Protein AF-D8JVA9-F1 (afdb_monomer_lite)

pLDDT: mean 74.43, std 17.21, range [35.56, 91.44]

Organism: Hyphomicrobium denitrificans (strain ATCC 51888 / DSM 1869 / NCIMB 11706 / TK 0415) (NCBI:txid582899)

Structure (mmCIF, N/CA/C/O backbone):
data_AF-D8JVA9-F1
#
_entry.id   AF-D8JVA9-F1
#
loop_
_atom_site.group_PDB
_atom_site.id
_atom_site.type_symbol
_atom_site.label_atom_id
_atom_site.label_alt_id
_atom_site.label_comp_id
_atom_site.label_asym_id
_atom_site.label_entity_id
_atom_site.label_seq_id
_atom_site.pdbx_PDB_ins_code
_atom_site.Cartn_x
_atom_site.Cartn_y
_atom_site.Cartn_z
_atom_site.occupancy
_atom_site.B_iso_or_equiv
_atom_site.auth_seq_id
_atom_site.auth_comp_id
_atom_site.auth_asym_id
_atom_site.auth_atom_id
_atom_site.pdbx_PDB_model_num
ATOM 1 N N . MET A 1 1 ? -10.657 -7.038 26.933 1.00 35.56 1 MET A N 1
ATOM 2 C CA . MET A 1 1 ? -10.953 -6.761 25.512 1.00 35.56 1 MET A CA 1
ATOM 3 C C . MET A 1 1 ? -9.715 -6.084 24.968 1.00 35.56 1 MET A C 1
ATOM 5 O O . MET A 1 1 ? -9.512 -4.916 25.257 1.00 35.56 1 MET A O 1
ATOM 9 N N . THR A 1 2 ? -8.801 -6.849 24.376 1.00 36.00 2 THR A N 1
ATOM 10 C CA . THR A 1 2 ? -7.480 -6.331 24.001 1.00 36.00 2 THR A CA 1
ATOM 11 C C . THR A 1 2 ? -7.519 -5.989 22.523 1.00 36.00 2 THR A C 1
ATOM 13 O O . THR A 1 2 ? -7.548 -6.874 21.670 1.00 36.00 2 THR A O 1
ATOM 16 N N . ASP A 1 3 ? -7.622 -4.693 22.266 1.00 37.66 3 ASP A N 1
ATOM 17 C CA . ASP A 1 3 ? -7.679 -4.060 20.957 1.00 37.66 3 ASP A CA 1
ATOM 18 C C . ASP A 1 3 ? -6.307 -4.193 20.273 1.00 37.66 3 ASP A C 1
ATOM 20 O O . ASP A 1 3 ? -5.414 -3.368 20.441 1.00 37.66 3 ASP A O 1
ATOM 24 N N . PHE A 1 4 ? -6.079 -5.298 19.561 1.00 38.25 4 PHE A N 1
ATOM 25 C CA . PHE A 1 4 ? -4.867 -5.489 18.758 1.00 38.25 4 PHE A CA 1
ATOM 26 C C . PHE A 1 4 ? -5.044 -4.865 17.369 1.00 38.25 4 PHE A C 1
ATOM 28 O O . PHE A 1 4 ? -4.860 -5.539 16.355 1.00 38.25 4 PHE A O 1
ATOM 35 N N . VAL A 1 5 ? -5.426 -3.589 17.296 1.00 50.81 5 VAL A N 1
ATOM 36 C CA . VAL A 1 5 ? -5.352 -2.786 16.067 1.00 50.81 5 VAL A CA 1
ATOM 37 C C . VAL A 1 5 ? -4.036 -2.018 16.107 1.00 50.81 5 VAL A C 1
ATOM 39 O O . VAL A 1 5 ? -3.992 -0.830 16.394 1.00 50.81 5 VAL A O 1
ATOM 42 N N . HIS A 1 6 ? -2.920 -2.712 15.874 1.00 54.16 6 HIS A N 1
ATOM 43 C CA . HIS A 1 6 ? -1.655 -2.012 15.669 1.00 54.16 6 HIS A CA 1
ATOM 44 C C . HIS A 1 6 ? -1.707 -1.308 14.305 1.00 54.16 6 HIS A C 1
ATOM 46 O O . HIS A 1 6 ? -1.905 -1.998 13.297 1.00 54.16 6 HIS A O 1
ATOM 52 N N . PRO A 1 7 ? -1.571 0.029 14.250 1.00 66.69 7 PRO A N 1
ATOM 53 C CA . PRO A 1 7 ? -1.515 0.743 12.986 1.00 66.69 7 PRO A CA 1
ATOM 54 C C . PRO A 1 7 ? -0.269 0.309 12.212 1.00 66.69 7 PRO A C 1
ATOM 56 O O . PRO A 1 7 ? 0.804 0.087 12.779 1.00 66.69 7 PRO A O 1
ATOM 59 N N . PHE A 1 8 ? -0.416 0.159 10.900 1.00 76.81 8 PHE A N 1
ATOM 60 C CA . PHE A 1 8 ? 0.713 -0.059 10.016 1.00 76.81 8 PHE A CA 1
ATOM 61 C C . PHE A 1 8 ? 1.475 1.245 9.857 1.00 76.81 8 PHE A C 1
ATOM 63 O O . PHE A 1 8 ? 0.962 2.208 9.296 1.00 76.81 8 PHE A O 1
ATOM 70 N N . GLU A 1 9 ? 2.696 1.253 10.368 1.00 82.25 9 GLU A N 1
ATOM 71 C CA . GLU A 1 9 ? 3.594 2.392 10.293 1.00 82.25 9 GLU A CA 1
ATOM 72 C C . GLU A 1 9 ? 4.597 2.210 9.154 1.00 82.25 9 GLU A C 1
ATOM 74 O O . GLU A 1 9 ? 5.256 1.164 9.046 1.00 82.25 9 GLU A O 1
ATOM 79 N N . ILE A 1 10 ? 4.737 3.241 8.324 1.00 81.94 10 ILE A N 1
ATOM 80 C CA . ILE A 1 10 ? 5.742 3.294 7.267 1.00 81.94 10 ILE A CA 1
ATOM 81 C C . ILE A 1 10 ? 6.242 4.722 7.058 1.00 81.94 10 ILE A C 1
ATOM 83 O O . ILE A 1 10 ? 5.478 5.682 7.119 1.00 81.94 10 ILE A O 1
ATOM 87 N N . GLU A 1 11 ? 7.537 4.849 6.781 1.00 84.62 11 GLU A N 1
ATOM 88 C CA . GLU A 1 11 ? 8.131 6.107 6.347 1.00 84.62 11 GLU A CA 1
ATOM 89 C C . GLU A 1 11 ? 8.101 6.197 4.817 1.00 84.62 11 GLU A C 1
ATOM 91 O O . GLU A 1 11 ? 8.686 5.354 4.132 1.00 84.62 11 GLU A O 1
ATOM 96 N N . ILE A 1 12 ? 7.428 7.214 4.280 1.00 84.88 12 ILE A N 1
ATOM 97 C CA . ILE A 1 12 ? 7.327 7.482 2.841 1.00 84.88 12 ILE A CA 1
ATOM 98 C C . ILE A 1 12 ? 7.828 8.897 2.585 1.00 84.88 12 ILE A C 1
ATOM 100 O O . ILE A 1 12 ? 7.291 9.857 3.132 1.00 84.88 12 ILE A O 1
ATOM 104 N N . ALA A 1 13 ? 8.860 9.034 1.748 1.00 84.81 13 ALA A N 1
ATOM 105 C CA . ALA A 1 13 ? 9.442 10.331 1.386 1.00 84.81 13 ALA A CA 1
ATOM 106 C C . ALA A 1 13 ? 9.737 11.243 2.606 1.00 84.81 13 ALA A C 1
ATOM 108 O O . ALA A 1 13 ? 9.450 12.439 2.578 1.00 84.81 13 ALA A O 1
ATOM 109 N N . GLY A 1 14 ? 10.285 10.669 3.686 1.00 82.44 14 GLY A N 1
ATOM 110 C CA . GLY A 1 14 ? 10.633 11.390 4.918 1.00 82.44 14 GLY A CA 1
ATOM 111 C C . GLY A 1 14 ? 9.456 11.702 5.849 1.00 82.44 14 GLY A C 1
ATOM 112 O O . GLY A 1 14 ? 9.627 12.456 6.804 1.00 82.44 14 GLY A O 1
ATOM 113 N N . ARG A 1 15 ? 8.263 11.152 5.584 1.00 85.00 15 ARG A N 1
ATOM 114 C CA . ARG A 1 15 ? 7.055 11.320 6.406 1.00 85.00 15 ARG A CA 1
ATOM 115 C C . ARG A 1 15 ? 6.672 9.993 7.047 1.00 85.00 15 ARG A C 1
ATOM 117 O O . ARG A 1 15 ? 6.597 8.981 6.355 1.00 85.00 15 ARG A O 1
ATOM 124 N N . GLN A 1 16 ? 6.422 10.001 8.352 1.00 85.06 16 GLN A N 1
ATOM 125 C CA . GLN A 1 16 ? 6.003 8.822 9.109 1.00 85.06 16 GLN A CA 1
ATOM 126 C C . GLN A 1 16 ? 4.475 8.745 9.115 1.00 85.06 16 GLN A C 1
ATOM 128 O O . GLN A 1 16 ? 3.813 9.635 9.643 1.00 85.06 16 GLN A O 1
ATOM 133 N N . LEU A 1 17 ? 3.925 7.704 8.492 1.00 83.75 17 LEU A N 1
ATOM 134 C CA . LEU A 1 17 ? 2.496 7.582 8.211 1.00 83.75 17 LEU A CA 1
ATOM 135 C C . LEU A 1 17 ? 1.931 6.324 8.863 1.00 83.75 17 LEU A C 1
ATOM 137 O O . LEU A 1 17 ? 2.600 5.287 8.918 1.00 83.75 17 LEU A O 1
ATOM 141 N N . PHE A 1 18 ? 0.691 6.426 9.342 1.00 84.56 18 PHE A N 1
ATOM 142 C CA . PHE A 1 18 ? 0.020 5.390 10.120 1.00 84.56 18 PHE A CA 1
ATOM 143 C C . PHE A 1 18 ? -1.298 4.998 9.458 1.00 84.56 18 PHE A C 1
ATOM 145 O O . PHE A 1 18 ? -2.168 5.835 9.237 1.00 84.56 18 PHE A O 1
ATOM 152 N N . PHE A 1 19 ? -1.464 3.707 9.181 1.00 82.44 19 PHE A N 1
ATOM 153 C CA . PHE A 1 19 ? -2.664 3.177 8.543 1.00 82.44 19 PHE A CA 1
ATOM 154 C C . PHE A 1 19 ? -3.382 2.198 9.460 1.00 82.44 19 PHE A C 1
ATOM 156 O O . PHE A 1 19 ? -2.838 1.165 9.856 1.00 82.44 19 PHE A O 1
ATOM 163 N N . GLU A 1 20 ? -4.641 2.491 9.761 1.00 80.81 20 GLU A N 1
ATOM 164 C CA . GLU A 1 20 ? -5.510 1.566 10.475 1.00 80.81 20 GLU A CA 1
ATOM 165 C C . GLU A 1 20 ? -6.082 0.502 9.533 1.00 80.81 20 GLU A C 1
ATOM 167 O O . GLU A 1 20 ? -6.357 0.744 8.355 1.00 80.81 20 GLU A O 1
ATOM 172 N N . ARG A 1 21 ? -6.305 -0.703 10.063 1.00 78.94 21 ARG A N 1
ATOM 173 C CA . ARG A 1 21 ? -6.918 -1.800 9.305 1.00 78.94 21 ARG A CA 1
ATOM 174 C C . ARG A 1 21 ? -8.429 -1.605 9.242 1.00 78.94 21 ARG A C 1
ATOM 176 O O . ARG A 1 21 ? -9.160 -2.136 10.074 1.00 78.94 21 ARG A O 1
ATOM 183 N N . THR A 1 22 ? -8.894 -0.851 8.253 1.00 81.00 22 THR A N 1
ATOM 184 C CA . THR A 1 22 ? -10.326 -0.623 8.024 1.00 81.00 22 THR A CA 1
ATOM 185 C C . THR A 1 22 ? -10.817 -1.342 6.769 1.00 81.00 22 THR A C 1
ATOM 187 O O . THR A 1 22 ? -10.076 -1.545 5.804 1.00 81.00 22 THR A O 1
ATOM 190 N N . LEU A 1 23 ? -12.104 -1.708 6.754 1.00 79.00 23 LEU A N 1
ATOM 191 C CA . LEU A 1 23 ? -12.745 -2.302 5.574 1.00 79.00 23 LEU A CA 1
ATOM 192 C C . LEU A 1 23 ? -12.740 -1.337 4.379 1.00 79.00 23 LEU A C 1
ATOM 194 O O . LEU A 1 23 ? -12.649 -1.767 3.231 1.00 79.00 23 LEU A O 1
ATOM 198 N N . GLU A 1 24 ? -12.839 -0.033 4.641 1.00 84.75 24 GLU A N 1
ATOM 199 C CA . GLU A 1 24 ? -12.759 0.987 3.597 1.00 84.75 24 GLU A CA 1
ATOM 200 C C . GLU A 1 24 ? -11.376 0.998 2.939 1.00 84.75 24 GLU A C 1
ATOM 202 O O . GLU A 1 24 ? -11.283 1.008 1.710 1.00 84.75 24 GLU A O 1
ATOM 207 N N . LEU A 1 25 ? -10.309 0.920 3.743 1.00 84.88 25 LEU A N 1
ATOM 208 C CA . LEU A 1 25 ? -8.943 0.831 3.241 1.00 84.88 25 LEU A CA 1
ATOM 209 C C . LEU A 1 25 ? -8.746 -0.435 2.402 1.00 84.88 25 LEU A C 1
ATOM 211 O O . LEU A 1 25 ? -8.227 -0.349 1.291 1.00 84.88 25 LEU A O 1
ATOM 215 N N . ALA A 1 26 ? -9.228 -1.587 2.883 1.00 85.12 26 ALA A N 1
ATOM 216 C CA . ALA A 1 26 ? -9.162 -2.845 2.141 1.00 85.12 26 ALA A CA 1
ATOM 217 C C . ALA A 1 26 ? -9.850 -2.733 0.769 1.00 85.12 26 ALA A C 1
ATOM 219 O O . ALA A 1 26 ? -9.212 -2.971 -0.254 1.00 85.12 26 ALA A O 1
ATOM 220 N N . ARG A 1 27 ? -11.103 -2.255 0.725 1.00 85.56 27 ARG A N 1
ATOM 221 C CA . ARG A 1 27 ? -11.854 -2.055 -0.531 1.00 85.56 27 ARG A CA 1
ATOM 222 C C . ARG A 1 27 ? -11.158 -1.090 -1.486 1.00 85.56 27 ARG A C 1
ATOM 224 O O . ARG A 1 27 ? -11.177 -1.276 -2.702 1.00 85.56 27 ARG A O 1
ATOM 231 N N . ARG A 1 28 ? -10.549 -0.035 -0.947 1.00 89.44 28 ARG A N 1
ATOM 232 C CA . ARG A 1 28 ? -9.836 0.965 -1.741 1.00 89.44 28 ARG A CA 1
ATOM 233 C C . ARG A 1 28 ? -8.593 0.369 -2.391 1.00 89.44 28 ARG A C 1
ATOM 235 O O . ARG A 1 28 ? -8.377 0.586 -3.581 1.00 89.44 28 ARG A O 1
ATOM 242 N N . VAL A 1 29 ? -7.807 -0.407 -1.649 1.00 89.38 29 VAL A N 1
ATOM 243 C CA . VAL A 1 29 ? -6.627 -1.077 -2.207 1.00 89.38 29 VAL A CA 1
ATOM 244 C C . VAL A 1 29 ? -7.037 -2.200 -3.172 1.00 89.38 29 VAL A C 1
ATOM 246 O O . VAL A 1 29 ? -6.414 -2.355 -4.224 1.00 89.38 29 VAL A O 1
ATOM 249 N N . GLU A 1 30 ? -8.130 -2.920 -2.904 1.00 88.88 30 GLU A N 1
ATOM 250 C CA . GLU A 1 30 ? -8.691 -3.911 -3.838 1.00 88.88 30 GLU A CA 1
ATOM 251 C C . GLU A 1 30 ? -9.084 -3.287 -5.176 1.00 88.88 30 GLU A C 1
ATOM 253 O O . GLU A 1 30 ? -8.834 -3.865 -6.231 1.00 88.88 30 GLU A O 1
ATOM 258 N N . SER A 1 31 ? -9.627 -2.065 -5.157 1.00 89.38 31 SER A N 1
ATOM 259 C CA . SER A 1 31 ? -10.037 -1.371 -6.384 1.00 89.38 31 SER A CA 1
ATOM 260 C C . SER A 1 31 ? -8.885 -1.109 -7.362 1.00 89.38 31 SER A C 1
ATOM 262 O O . SER A 1 31 ? -9.125 -0.969 -8.561 1.00 89.38 31 SER A O 1
ATOM 264 N N . VAL A 1 32 ? -7.638 -1.074 -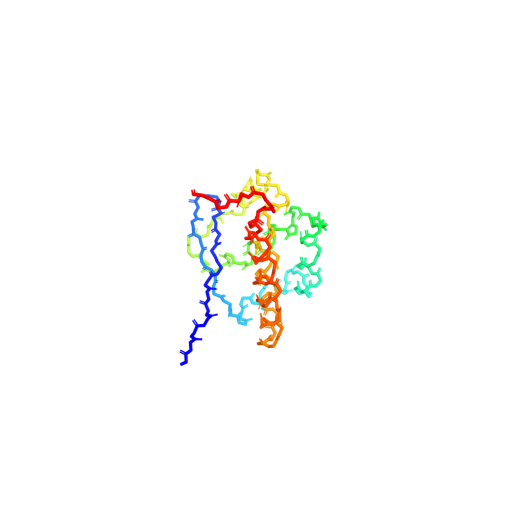6.872 1.00 91.19 32 VAL A N 1
ATOM 265 C CA . VAL A 1 32 ? -6.441 -0.835 -7.694 1.00 91.19 32 VAL A CA 1
ATOM 266 C C . VAL A 1 32 ? -5.578 -2.079 -7.912 1.00 91.19 32 VAL A C 1
ATOM 268 O O . VAL A 1 32 ? -4.843 -2.129 -8.897 1.00 91.19 32 VAL A O 1
ATOM 271 N N . THR A 1 33 ? -5.655 -3.076 -7.026 1.00 86.94 33 THR A N 1
ATOM 272 C CA . THR A 1 33 ? -4.829 -4.301 -7.092 1.00 86.94 33 THR A CA 1
ATOM 273 C C . THR A 1 33 ? -5.585 -5.541 -7.560 1.00 86.94 33 THR A C 1
ATOM 275 O O . THR A 1 33 ? -4.955 -6.522 -7.957 1.00 86.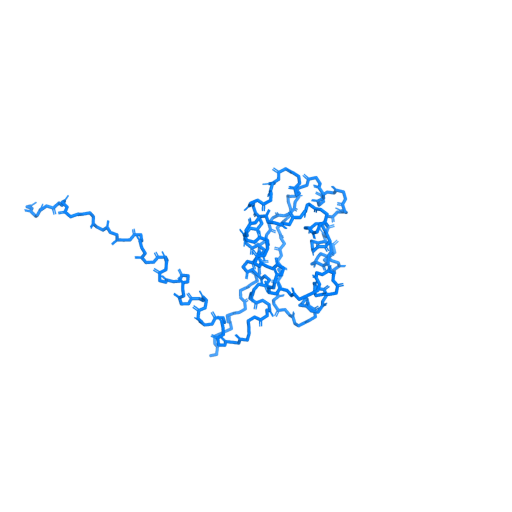94 33 THR A O 1
ATOM 278 N N . GLY A 1 34 ? -6.919 -5.520 -7.528 1.00 86.81 34 GLY A N 1
ATOM 279 C CA . GLY A 1 34 ? -7.729 -6.731 -7.575 1.00 86.81 34 GLY A CA 1
ATOM 280 C C . GLY A 1 34 ? -7.744 -7.424 -6.210 1.00 86.81 34 GLY A C 1
ATOM 281 O O . GLY A 1 34 ? -7.848 -6.773 -5.177 1.00 86.81 34 GLY A O 1
ATOM 282 N N . ALA A 1 35 ? -7.649 -8.752 -6.184 1.00 84.31 35 ALA A N 1
ATOM 283 C CA . ALA A 1 35 ? -7.612 -9.494 -4.925 1.00 84.31 35 ALA A CA 1
ATOM 284 C C . ALA A 1 35 ? -6.307 -9.212 -4.149 1.00 84.31 35 ALA A C 1
ATOM 286 O O . ALA A 1 35 ? -5.212 -9.452 -4.667 1.00 84.31 35 ALA A O 1
ATOM 287 N N . LEU A 1 36 ? -6.412 -8.767 -2.889 1.00 85.31 36 LEU A N 1
ATOM 288 C CA . LEU A 1 36 ? -5.238 -8.351 -2.100 1.00 85.31 36 LEU A CA 1
ATOM 289 C C . LEU A 1 36 ? -4.285 -9.503 -1.790 1.00 85.31 36 LEU A C 1
ATOM 291 O O . LEU A 1 36 ? -3.080 -9.300 -1.835 1.00 85.31 36 LEU A O 1
ATOM 295 N N . TYR A 1 37 ? -4.791 -10.700 -1.469 1.00 84.44 37 TYR A N 1
ATOM 296 C CA . TYR A 1 37 ? -3.923 -11.816 -1.071 1.00 84.44 37 TYR A CA 1
ATOM 297 C C . TYR A 1 37 ? -2.986 -12.271 -2.210 1.00 84.44 37 TYR A C 1
ATOM 299 O O . TYR A 1 37 ? -1.773 -12.295 -1.995 1.00 84.44 37 TYR A O 1
ATOM 307 N N . PRO A 1 38 ? -3.474 -12.522 -3.446 1.00 87.25 38 PRO A N 1
ATOM 308 C CA . PRO A 1 38 ? -2.594 -12.767 -4.592 1.00 87.25 38 PRO A CA 1
ATOM 309 C C . PRO A 1 38 ? -1.605 -11.629 -4.864 1.00 87.25 38 PRO A C 1
ATOM 311 O O . PRO A 1 38 ? -0.457 -11.873 -5.239 1.00 87.25 38 PRO A O 1
ATOM 314 N N . PHE A 1 39 ? -2.028 -10.376 -4.676 1.00 88.88 39 PHE A N 1
ATOM 315 C CA . PHE A 1 39 ? -1.141 -9.229 -4.847 1.00 88.88 39 PHE A CA 1
ATOM 316 C C . PHE A 1 39 ? -0.035 -9.196 -3.779 1.00 88.88 39 PHE A C 1
ATOM 318 O O . PHE A 1 39 ? 1.133 -9.003 -4.109 1.00 88.88 39 PHE A O 1
ATOM 325 N N . ALA A 1 40 ? -0.381 -9.439 -2.515 1.00 88.19 40 ALA A N 1
ATOM 326 C CA . ALA A 1 40 ? 0.553 -9.491 -1.397 1.00 88.19 40 ALA A CA 1
ATOM 327 C C . ALA A 1 40 ? 1.596 -10.607 -1.575 1.00 88.19 40 ALA A C 1
ATOM 329 O O . ALA A 1 40 ? 2.782 -10.376 -1.352 1.00 88.19 40 ALA A O 1
ATOM 330 N N . GLU A 1 41 ? 1.188 -11.786 -2.053 1.00 88.25 41 GLU A N 1
ATOM 331 C CA . GLU A 1 41 ? 2.103 -12.895 -2.351 1.00 88.25 41 GLU A CA 1
ATOM 332 C C . GLU A 1 41 ? 3.083 -12.542 -3.484 1.00 88.25 41 GLU A C 1
ATOM 334 O O . GLU A 1 41 ? 4.281 -12.823 -3.397 1.00 88.25 41 GLU A O 1
ATOM 339 N N . ARG A 1 42 ? 2.599 -11.880 -4.547 1.00 89.94 42 ARG A N 1
ATOM 340 C CA . ARG A 1 42 ? 3.465 -11.370 -5.623 1.00 89.94 42 ARG A CA 1
ATOM 341 C C . ARG A 1 42 ? 4.449 -10.325 -5.105 1.00 89.94 42 ARG A C 1
ATOM 343 O O . ARG A 1 42 ? 5.612 -10.348 -5.505 1.00 89.94 42 ARG A O 1
ATOM 350 N N . LEU A 1 43 ? 3.987 -9.425 -4.238 1.00 88.94 43 LEU A N 1
ATOM 351 C CA . LEU A 1 43 ? 4.805 -8.381 -3.631 1.00 88.94 43 LEU A CA 1
ATOM 352 C C . LEU A 1 43 ? 5.919 -8.977 -2.763 1.00 88.94 43 LEU A C 1
ATOM 354 O O . LEU A 1 43 ? 7.073 -8.585 -2.913 1.00 88.94 43 LEU A O 1
ATOM 358 N N . ASP A 1 44 ? 5.606 -9.963 -1.922 1.00 86.44 44 ASP A N 1
ATOM 359 C CA . ASP A 1 44 ? 6.590 -10.632 -1.060 1.00 86.44 44 ASP A CA 1
ATOM 360 C C . ASP A 1 44 ? 7.684 -11.364 -1.862 1.00 86.44 44 ASP A C 1
ATOM 362 O O . ASP A 1 44 ? 8.868 -11.345 -1.505 1.00 86.44 44 ASP A O 1
ATOM 366 N N . ARG A 1 45 ? 7.305 -11.927 -3.018 1.00 86.00 45 ARG A N 1
ATOM 367 C CA . ARG A 1 45 ? 8.222 -12.553 -3.987 1.00 86.00 45 ARG A CA 1
ATOM 368 C C . ARG A 1 45 ? 8.996 -11.558 -4.859 1.00 86.00 45 ARG A C 1
ATOM 370 O O . ARG A 1 45 ? 9.856 -11.980 -5.624 1.00 86.00 45 ARG A O 1
ATOM 377 N N . GLY A 1 46 ? 8.707 -10.258 -4.777 1.00 85.06 46 GLY A N 1
ATOM 378 C CA . GLY A 1 46 ? 9.337 -9.235 -5.620 1.00 85.06 46 GLY A CA 1
ATOM 379 C C . GLY A 1 46 ? 8.873 -9.251 -7.083 1.00 85.06 46 GLY A C 1
ATOM 380 O O . GLY A 1 46 ? 9.565 -8.734 -7.953 1.00 85.06 46 GLY A O 1
ATOM 381 N N . HIS A 1 47 ? 7.706 -9.833 -7.374 1.00 88.81 47 HIS A N 1
ATOM 382 C CA . HIS A 1 47 ? 7.121 -9.948 -8.720 1.00 88.81 47 HIS A CA 1
ATOM 383 C C . HIS A 1 47 ? 6.128 -8.815 -9.046 1.00 88.81 47 HIS A C 1
ATOM 385 O O . HIS A 1 47 ? 5.191 -8.995 -9.836 1.00 88.81 47 HIS A O 1
ATOM 391 N N . VAL A 1 48 ? 6.287 -7.661 -8.400 1.00 88.69 48 VAL A N 1
ATOM 392 C CA . VAL A 1 48 ? 5.491 -6.459 -8.666 1.00 88.69 48 VAL A CA 1
ATOM 393 C C . VAL A 1 48 ? 6.347 -5.390 -9.321 1.00 88.69 48 VAL A C 1
ATOM 395 O O . VAL A 1 48 ? 7.538 -5.249 -9.043 1.00 88.69 48 VAL A O 1
ATOM 398 N N . THR A 1 49 ? 5.718 -4.623 -10.196 1.00 89.19 49 THR A N 1
ATOM 399 C CA . THR A 1 49 ? 6.335 -3.463 -10.832 1.00 89.19 49 THR A CA 1
ATOM 400 C C . THR A 1 49 ? 6.296 -2.247 -9.908 1.00 89.19 49 THR A C 1
ATOM 402 O O . THR A 1 49 ? 5.453 -2.139 -9.013 1.00 89.19 49 THR A O 1
ATOM 405 N N . THR A 1 50 ? 7.179 -1.280 -10.154 1.00 87.62 50 THR A N 1
ATOM 406 C CA . THR A 1 50 ? 7.162 0.015 -9.455 1.00 87.62 50 THR A CA 1
ATOM 407 C C . THR A 1 50 ? 5.848 0.765 -9.683 1.00 87.62 50 THR A C 1
ATOM 409 O O . THR A 1 50 ? 5.316 1.362 -8.754 1.00 87.62 50 THR A O 1
ATOM 412 N N . SER A 1 51 ? 5.255 0.661 -10.878 1.00 88.69 51 SER A N 1
ATOM 413 C CA . SER A 1 51 ? 3.946 1.253 -11.181 1.00 88.69 51 SER A CA 1
ATOM 414 C C . SER A 1 51 ? 2.797 0.608 -10.398 1.00 88.69 51 SER A C 1
ATOM 416 O O . SER A 1 51 ? 1.867 1.303 -9.992 1.00 88.69 51 SER A O 1
ATOM 418 N N . GLU A 1 52 ? 2.833 -0.710 -10.173 1.00 90.50 52 GLU A N 1
ATOM 419 C CA . GLU A 1 52 ? 1.867 -1.386 -9.296 1.00 90.50 52 GLU A CA 1
ATOM 420 C C . GLU A 1 52 ? 2.013 -0.907 -7.846 1.00 90.50 52 GLU A C 1
ATOM 422 O O . GLU A 1 52 ? 1.012 -0.580 -7.211 1.00 90.50 52 GLU A O 1
ATOM 427 N N . LEU A 1 53 ? 3.248 -0.791 -7.346 1.00 90.38 53 LEU A N 1
ATOM 428 C CA . LEU A 1 53 ? 3.531 -0.243 -6.016 1.00 90.38 53 LEU A CA 1
ATOM 429 C C . LEU A 1 53 ? 3.001 1.186 -5.861 1.00 90.38 53 LEU A C 1
ATOM 431 O O . LEU A 1 53 ? 2.292 1.475 -4.898 1.00 90.38 53 LEU A O 1
ATOM 435 N N . ALA A 1 54 ? 3.279 2.060 -6.829 1.00 90.50 54 ALA A N 1
ATOM 436 C CA . ALA A 1 54 ? 2.833 3.448 -6.809 1.00 90.50 54 ALA A CA 1
ATOM 437 C C . ALA A 1 54 ? 1.308 3.557 -6.716 1.00 90.50 54 ALA A C 1
ATOM 439 O O . ALA A 1 54 ? 0.790 4.345 -5.926 1.00 90.50 54 ALA A O 1
ATOM 440 N N . ARG A 1 55 ? 0.559 2.733 -7.460 1.00 90.88 55 ARG A N 1
ATOM 441 C CA . ARG A 1 55 ? -0.913 2.713 -7.379 1.00 90.88 55 ARG A CA 1
ATOM 442 C C . ARG A 1 55 ? -1.412 2.335 -5.988 1.00 90.88 55 ARG A C 1
ATOM 444 O O . ARG A 1 55 ? -2.360 2.950 -5.507 1.00 90.88 55 ARG A O 1
ATOM 451 N N . VAL A 1 56 ? -0.772 1.361 -5.340 1.00 91.44 56 VAL A N 1
ATOM 452 C CA . VAL A 1 56 ? -1.126 0.958 -3.971 1.00 91.44 56 VAL A CA 1
ATOM 453 C C . VAL A 1 56 ? -0.849 2.080 -2.985 1.00 91.44 56 VAL A C 1
ATOM 455 O O . VAL A 1 56 ? -1.734 2.422 -2.207 1.00 91.44 56 VAL A O 1
ATOM 458 N N . TYR A 1 57 ? 0.332 2.694 -3.042 1.00 90.25 57 TYR A N 1
ATOM 459 C CA . TYR A 1 57 ? 0.671 3.803 -2.152 1.00 90.25 57 TYR A CA 1
ATOM 460 C C . TYR A 1 57 ? -0.255 5.002 -2.343 1.00 90.25 57 TYR A C 1
ATOM 462 O O . TYR A 1 57 ? -0.776 5.521 -1.363 1.00 90.25 57 TYR A O 1
ATOM 470 N N . ASN A 1 58 ? -0.565 5.373 -3.586 1.00 90.25 58 ASN A N 1
ATOM 471 C CA . ASN A 1 58 ? -1.548 6.419 -3.868 1.00 90.25 58 ASN A CA 1
ATOM 472 C C . ASN A 1 58 ? -2.944 6.068 -3.319 1.00 90.25 58 ASN A C 1
ATOM 474 O O . ASN A 1 58 ? -3.646 6.941 -2.813 1.00 90.25 58 ASN A O 1
ATOM 478 N N . ALA A 1 59 ? -3.359 4.798 -3.378 1.00 89.94 59 ALA A N 1
ATOM 479 C CA . ALA A 1 59 ? -4.627 4.367 -2.794 1.00 89.94 59 ALA A CA 1
ATOM 480 C C . ALA A 1 59 ? -4.618 4.459 -1.258 1.00 89.94 59 ALA A C 1
ATOM 482 O O . ALA A 1 59 ? -5.580 4.966 -0.678 1.00 89.94 59 ALA A O 1
ATOM 483 N N . LEU A 1 60 ? -3.537 4.018 -0.605 1.00 88.31 60 LEU A N 1
ATOM 484 C CA . LEU A 1 60 ? -3.365 4.114 0.848 1.00 88.31 60 LEU A CA 1
ATOM 485 C C . LEU A 1 60 ? -3.408 5.575 1.315 1.00 88.31 60 LEU A C 1
ATOM 487 O O . LEU A 1 60 ? -4.138 5.906 2.245 1.00 88.31 60 LEU A O 1
ATOM 491 N N . LEU A 1 61 ? -2.689 6.449 0.612 1.00 88.50 61 LEU A N 1
ATOM 492 C CA . LEU A 1 61 ? -2.476 7.850 0.975 1.00 88.50 61 LEU A CA 1
ATOM 493 C C . LEU A 1 61 ? -3.606 8.795 0.565 1.00 88.50 61 LEU A C 1
ATOM 495 O O . LEU A 1 61 ? -3.615 9.948 0.972 1.00 88.50 61 LEU A O 1
ATOM 499 N N . ARG A 1 62 ? -4.586 8.329 -0.216 1.00 85.19 62 ARG A N 1
ATOM 500 C CA . ARG A 1 62 ? -5.627 9.181 -0.816 1.00 85.19 62 ARG A CA 1
ATOM 501 C C . ARG A 1 62 ? -6.372 10.091 0.173 1.00 85.19 62 ARG A C 1
ATOM 503 O O . ARG A 1 62 ? -6.886 11.126 -0.237 1.00 85.19 62 ARG A O 1
ATOM 510 N N . THR A 1 63 ? -6.516 9.669 1.426 1.00 83.12 63 THR A N 1
ATOM 511 C CA . THR A 1 63 ? -7.246 10.414 2.468 1.00 83.12 63 THR A CA 1
ATOM 512 C C . THR A 1 63 ? -6.340 11.069 3.500 1.00 83.12 63 THR A C 1
ATOM 514 O O . THR A 1 63 ? -6.855 11.677 4.433 1.00 83.12 63 THR A O 1
ATOM 517 N N . ASP A 1 64 ? -5.025 10.930 3.359 1.00 83.62 64 ASP A N 1
ATOM 518 C CA . ASP A 1 64 ? -4.065 11.524 4.278 1.00 83.62 64 ASP A CA 1
ATOM 519 C C . ASP A 1 64 ? -3.776 12.976 3.845 1.00 83.62 64 ASP A C 1
ATOM 521 O O . ASP A 1 64 ? -3.384 13.197 2.694 1.00 83.62 64 ASP A O 1
ATOM 525 N N . PRO A 1 65 ? -4.015 13.981 4.707 1.00 81.44 65 PRO A N 1
ATOM 526 C CA . PRO A 1 65 ? -3.781 15.382 4.364 1.00 81.44 65 PRO A CA 1
ATOM 527 C C . PRO A 1 65 ? -2.295 15.707 4.156 1.00 81.44 65 PRO A C 1
ATOM 529 O O . PRO A 1 65 ? -1.990 16.651 3.428 1.00 81.44 65 PRO A O 1
ATOM 532 N N . ASP A 1 66 ? -1.391 14.917 4.740 1.00 82.75 66 ASP A N 1
ATOM 533 C CA . ASP A 1 66 ? 0.060 15.076 4.646 1.00 82.75 66 ASP A CA 1
ATOM 534 C C . ASP A 1 66 ? 0.682 14.101 3.629 1.00 82.75 66 ASP A C 1
ATOM 536 O O . ASP A 1 66 ? 1.902 13.895 3.603 1.00 82.75 66 ASP A O 1
ATOM 540 N N . ALA A 1 67 ? -0.144 13.506 2.760 1.00 84.19 67 ALA A N 1
ATOM 541 C CA . ALA A 1 67 ? 0.301 12.580 1.733 1.00 84.19 67 ALA A CA 1
ATOM 542 C C . ALA A 1 67 ? 1.372 13.210 0.818 1.00 84.19 67 ALA A C 1
ATOM 544 O O . ALA A 1 67 ? 1.135 14.273 0.232 1.00 84.19 67 ALA A O 1
ATOM 545 N N . PRO A 1 68 ? 2.530 12.548 0.621 1.00 86.31 68 PRO A N 1
ATOM 546 C CA 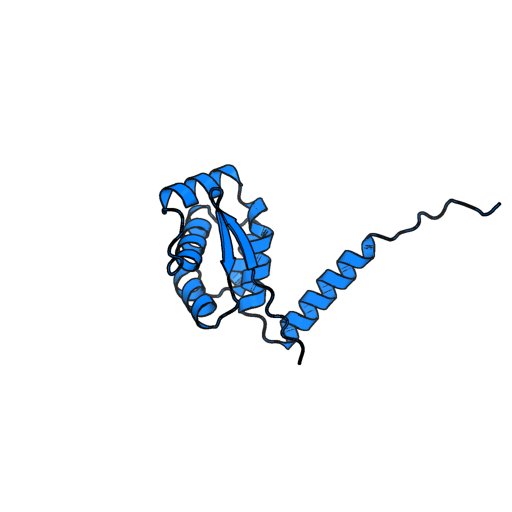. PRO A 1 68 ? 3.473 12.948 -0.415 1.00 86.31 68 PRO A CA 1
ATOM 547 C C . PRO A 1 68 ? 2.816 12.884 -1.799 1.00 86.31 68 PRO A C 1
ATOM 549 O O . PRO A 1 68 ? 1.947 12.048 -2.062 1.00 86.31 68 PRO A O 1
ATOM 552 N N . GLY A 1 69 ? 3.244 13.767 -2.700 1.00 87.31 69 GLY A N 1
ATOM 553 C CA . GLY A 1 69 ? 2.726 13.806 -4.062 1.00 87.31 69 GLY A CA 1
ATOM 554 C C . GLY A 1 69 ? 3.097 12.551 -4.868 1.00 87.31 69 GLY A C 1
ATOM 555 O O . GLY A 1 69 ? 4.065 11.862 -4.534 1.00 87.31 69 GLY A O 1
ATOM 556 N N . PRO A 1 70 ? 2.403 12.268 -5.989 1.00 84.94 70 PRO A N 1
ATOM 557 C CA . PRO A 1 70 ? 2.674 11.082 -6.807 1.00 84.94 70 PRO A CA 1
ATOM 558 C C . PRO A 1 70 ? 4.142 10.945 -7.243 1.00 84.94 70 PRO A C 1
ATOM 560 O O . PRO A 1 70 ? 4.700 9.856 -7.166 1.00 84.94 70 PRO A O 1
ATOM 563 N N . GLY A 1 71 ? 4.794 12.053 -7.617 1.00 87.19 71 GLY A N 1
ATOM 564 C CA . GLY A 1 71 ? 6.213 12.050 -7.994 1.00 87.19 71 GLY A CA 1
ATOM 565 C C . GLY A 1 71 ? 7.162 11.746 -6.827 1.00 87.19 71 GLY A C 1
ATOM 566 O O . GLY A 1 71 ? 8.135 11.022 -7.006 1.00 87.19 71 GLY A O 1
ATOM 567 N N . GLU A 1 72 ? 6.855 12.221 -5.613 1.00 89.25 72 GLU A N 1
ATOM 568 C CA . GLU A 1 72 ? 7.647 11.903 -4.413 1.00 89.25 72 GLU A CA 1
ATOM 569 C C . GLU A 1 72 ? 7.545 10.411 -4.054 1.00 89.25 72 GLU A C 1
ATOM 571 O O . GLU A 1 72 ? 8.522 9.813 -3.598 1.00 89.25 72 GLU A O 1
ATOM 576 N N . ILE A 1 73 ? 6.369 9.810 -4.271 1.00 89.19 73 ILE A N 1
ATOM 577 C CA . ILE A 1 73 ? 6.125 8.378 -4.061 1.00 89.19 73 ILE A CA 1
ATOM 578 C C . ILE A 1 73 ? 6.931 7.547 -5.063 1.00 89.19 73 ILE A C 1
ATOM 580 O O . ILE A 1 73 ? 7.601 6.597 -4.656 1.00 89.19 73 ILE A O 1
ATOM 584 N N . ASP A 1 74 ? 6.901 7.911 -6.347 1.00 89.00 7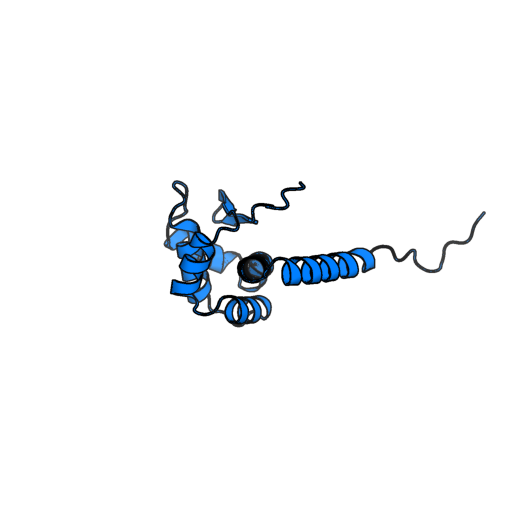4 ASP A N 1
ATOM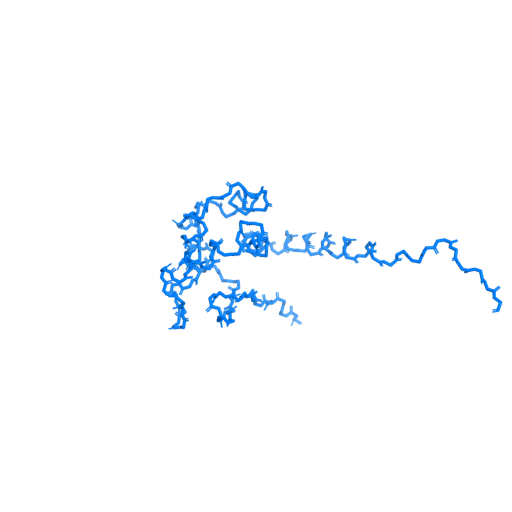 585 C CA . ASP A 1 74 ? 7.642 7.209 -7.399 1.00 89.00 74 ASP A CA 1
ATOM 586 C C . ASP A 1 74 ? 9.159 7.256 -7.145 1.00 89.00 74 ASP A C 1
ATOM 588 O O . ASP A 1 74 ? 9.826 6.215 -7.156 1.00 89.00 74 ASP A O 1
ATOM 592 N N . ASP A 1 75 ? 9.694 8.436 -6.816 1.00 88.56 75 ASP A N 1
ATOM 593 C CA . ASP A 1 75 ? 11.108 8.626 -6.474 1.00 88.56 75 ASP A CA 1
ATOM 594 C C . ASP A 1 75 ? 11.510 7.853 -5.210 1.00 88.56 75 ASP A C 1
ATOM 596 O O . ASP A 1 75 ? 12.625 7.331 -5.096 1.00 88.56 75 ASP A O 1
ATOM 600 N N . TRP A 1 76 ? 10.619 7.774 -4.221 1.00 89.00 76 TRP A N 1
ATOM 601 C CA . TRP A 1 76 ? 10.850 6.995 -3.009 1.00 89.00 76 TRP A CA 1
ATOM 602 C C . TRP A 1 76 ? 10.852 5.485 -3.289 1.00 89.00 76 TRP A C 1
ATOM 604 O O . TRP A 1 76 ? 11.800 4.811 -2.883 1.00 89.00 76 TRP A O 1
ATOM 614 N N . ILE A 1 77 ? 9.884 4.957 -4.050 1.00 88.31 77 ILE A N 1
ATOM 615 C CA . ILE A 1 77 ? 9.858 3.541 -4.463 1.00 88.31 77 ILE A CA 1
ATOM 616 C C . ILE A 1 77 ? 11.140 3.187 -5.223 1.00 88.31 77 ILE A C 1
ATOM 618 O O . ILE A 1 77 ? 11.763 2.159 -4.947 1.00 88.31 77 ILE A O 1
ATOM 622 N N . PHE A 1 78 ? 11.561 4.045 -6.157 1.00 86.44 78 PHE A N 1
ATOM 623 C CA . PHE A 1 78 ? 12.777 3.827 -6.935 1.00 86.44 78 PHE A CA 1
ATOM 624 C C . PHE A 1 78 ? 14.027 3.753 -6.046 1.00 86.44 78 PHE A C 1
ATOM 626 O O . PHE A 1 78 ? 14.849 2.854 -6.221 1.00 86.44 78 PHE A O 1
ATOM 633 N N . ARG A 1 79 ? 14.156 4.650 -5.057 1.00 85.81 79 ARG A N 1
ATOM 634 C CA . ARG A 1 79 ? 15.291 4.657 -4.114 1.00 85.81 79 ARG A CA 1
ATOM 635 C C . ARG A 1 79 ? 15.283 3.474 -3.147 1.00 85.81 79 ARG A C 1
ATOM 637 O O . ARG A 1 79 ? 16.350 2.967 -2.813 1.00 85.81 79 ARG A O 1
ATOM 644 N N . CYS A 1 80 ? 14.111 3.045 -2.688 1.00 77.94 80 CYS A N 1
ATOM 645 C CA . CYS A 1 80 ? 13.983 1.943 -1.735 1.00 77.94 80 CYS A CA 1
ATOM 646 C C . CYS A 1 80 ? 14.141 0.562 -2.388 1.00 77.94 80 CYS A C 1
ATOM 648 O O . CYS A 1 80 ? 14.602 -0.369 -1.725 1.00 77.94 80 CYS A O 1
ATOM 650 N N . GLY A 1 81 ? 13.779 0.413 -3.664 1.00 68.62 81 GLY A N 1
ATOM 651 C CA . GLY A 1 81 ? 13.794 -0.866 -4.374 1.00 68.62 81 GLY A CA 1
ATOM 652 C C . GLY A 1 81 ? 12.700 -1.841 -3.911 1.00 68.62 81 GLY A C 1
ATOM 653 O O . GLY A 1 81 ? 12.196 -1.787 -2.790 1.00 68.62 81 GLY A O 1
ATOM 654 N N . THR A 1 82 ? 12.339 -2.795 -4.775 1.00 61.84 82 THR A N 1
ATOM 655 C CA . THR A 1 82 ? 11.140 -3.643 -4.616 1.00 61.84 82 THR A CA 1
ATOM 656 C C . THR A 1 82 ? 11.133 -4.496 -3.335 1.00 61.84 82 THR A C 1
ATOM 658 O O . THR A 1 82 ? 10.078 -4.734 -2.749 1.00 61.84 82 THR A O 1
ATOM 661 N N . PHE A 1 83 ? 12.305 -4.927 -2.852 1.00 59.41 83 PHE A N 1
ATOM 662 C CA . PHE A 1 83 ? 12.429 -5.769 -1.651 1.00 59.41 83 PHE A CA 1
ATOM 663 C C . PHE A 1 83 ? 12.134 -5.031 -0.336 1.00 59.41 83 PHE A C 1
ATOM 665 O O . PHE A 1 83 ? 11.810 -5.674 0.665 1.00 59.41 83 PHE A O 1
ATOM 672 N N . SER A 1 84 ? 12.177 -3.698 -0.332 1.00 70.56 84 SER A N 1
ATOM 673 C CA . SER A 1 84 ? 11.919 -2.878 0.860 1.00 70.56 84 SER A CA 1
ATOM 674 C C . SER A 1 84 ? 10.434 -2.816 1.244 1.00 70.56 84 SER A C 1
ATOM 676 O O . SER A 1 84 ? 10.083 -2.352 2.327 1.00 70.56 84 SER A O 1
ATOM 678 N N . HIS A 1 85 ? 9.544 -3.351 0.402 1.00 80.00 85 HIS A N 1
ATOM 679 C CA . HIS A 1 85 ? 8.092 -3.289 0.583 1.00 80.00 85 HIS A CA 1
ATOM 680 C C . HIS A 1 85 ? 7.486 -4.572 1.186 1.00 80.00 85 HIS A C 1
ATOM 682 O O . HIS A 1 85 ? 6.267 -4.731 1.213 1.00 80.00 85 HIS A O 1
ATOM 688 N N . ARG A 1 86 ? 8.296 -5.483 1.744 1.00 79.50 86 ARG A N 1
ATOM 689 C CA . ARG A 1 86 ? 7.791 -6.690 2.440 1.00 79.50 86 ARG A CA 1
ATOM 690 C C . ARG A 1 86 ? 6.843 -6.377 3.598 1.00 79.50 86 ARG A C 1
ATOM 692 O O . ARG A 1 86 ? 5.873 -7.096 3.823 1.00 79.50 86 ARG A O 1
ATOM 699 N N . ARG A 1 87 ? 7.080 -5.269 4.309 1.00 80.69 87 ARG A N 1
ATOM 700 C CA . ARG A 1 87 ? 6.173 -4.795 5.369 1.00 80.69 87 ARG A CA 1
ATOM 701 C C . ARG A 1 87 ? 4.783 -4.461 4.815 1.00 80.69 87 ARG A C 1
ATOM 703 O O . ARG A 1 87 ? 3.790 -4.766 5.468 1.00 80.69 87 ARG A O 1
ATOM 710 N N . LEU A 1 88 ? 4.712 -3.906 3.602 1.00 85.62 88 LEU A N 1
ATOM 711 C CA . LEU A 1 88 ? 3.448 -3.659 2.910 1.00 85.62 88 LEU A CA 1
ATOM 712 C C . LEU A 1 88 ? 2.759 -4.981 2.536 1.00 85.62 88 LEU A C 1
ATOM 714 O O . LEU A 1 88 ? 1.563 -5.107 2.769 1.00 85.62 88 LEU A O 1
ATOM 718 N N . ALA A 1 89 ? 3.485 -5.989 2.040 1.00 85.56 89 ALA A N 1
ATOM 719 C CA . ALA A 1 89 ? 2.897 -7.306 1.757 1.00 85.56 89 ALA A CA 1
ATOM 720 C C . ALA A 1 89 ? 2.242 -7.923 2.999 1.00 85.56 89 ALA A C 1
ATOM 722 O O . ALA A 1 89 ? 1.089 -8.348 2.947 1.00 85.56 89 ALA A O 1
ATOM 723 N N . ALA A 1 90 ? 2.946 -7.903 4.135 1.00 82.94 90 ALA A N 1
ATOM 724 C CA . ALA A 1 90 ? 2.408 -8.387 5.401 1.00 82.94 90 ALA A CA 1
ATOM 725 C C . ALA A 1 90 ? 1.133 -7.629 5.802 1.00 82.94 90 ALA A C 1
ATOM 727 O O . ALA A 1 90 ? 0.145 -8.249 6.191 1.00 82.94 90 ALA A O 1
ATOM 728 N N . PHE A 1 91 ? 1.121 -6.303 5.653 1.00 85.12 91 PHE A N 1
ATOM 729 C CA . PHE A 1 91 ? -0.060 -5.490 5.932 1.00 85.12 91 PHE A CA 1
ATOM 730 C C . PHE A 1 91 ? -1.253 -5.839 5.032 1.00 85.12 91 PHE A C 1
ATOM 732 O O . PHE A 1 91 ? -2.358 -6.037 5.531 1.00 85.12 91 PHE A O 1
ATOM 739 N N . LEU A 1 92 ? -1.040 -5.982 3.721 1.00 86.62 92 LEU A N 1
ATOM 740 C CA . LEU A 1 92 ? -2.106 -6.345 2.782 1.00 86.62 92 LEU A CA 1
ATOM 741 C C . LEU A 1 92 ? -2.686 -7.735 3.080 1.00 86.62 92 LEU A C 1
ATOM 743 O O . LEU A 1 92 ? -3.902 -7.918 3.027 1.00 86.62 92 LEU A O 1
ATOM 747 N N . THR A 1 93 ? -1.846 -8.696 3.472 1.00 83.69 93 THR A N 1
ATOM 748 C CA . THR A 1 93 ? -2.303 -10.008 3.954 1.00 83.69 93 THR A CA 1
ATOM 749 C C . THR A 1 93 ? -3.158 -9.872 5.214 1.00 83.69 93 THR A C 1
ATOM 751 O O . THR A 1 93 ? -4.199 -10.520 5.327 1.00 83.69 93 THR A O 1
ATOM 754 N N . GLN A 1 94 ? -2.768 -8.996 6.144 1.00 80.00 94 GLN A N 1
ATOM 755 C CA . GLN A 1 94 ? -3.531 -8.738 7.366 1.00 80.00 94 GLN A CA 1
ATOM 756 C C . GLN A 1 94 ? -4.880 -8.050 7.113 1.00 80.00 94 GLN A C 1
ATOM 758 O O . GLN A 1 94 ? -5.799 -8.256 7.899 1.00 80.00 94 GLN A O 1
ATOM 763 N N . LEU A 1 95 ? -5.020 -7.264 6.040 1.00 77.25 95 LEU A N 1
ATOM 764 C CA . LEU A 1 95 ? -6.297 -6.641 5.666 1.00 77.25 95 LEU A CA 1
ATOM 765 C C . LEU A 1 95 ? -7.353 -7.664 5.214 1.00 77.25 95 LEU A C 1
ATOM 767 O O . LEU A 1 95 ? -8.543 -7.406 5.375 1.00 77.25 95 LEU A O 1
ATOM 771 N N . VAL A 1 96 ? -6.934 -8.809 4.660 1.00 72.44 96 VAL A N 1
ATOM 772 C CA . VAL A 1 96 ? -7.842 -9.869 4.164 1.00 72.44 96 VAL A CA 1
ATOM 773 C C . VAL A 1 96 ? -7.970 -11.041 5.119 1.00 72.44 96 VAL A C 1
ATOM 775 O O . VAL A 1 96 ? -8.942 -11.798 5.068 1.00 72.44 96 VAL A O 1
ATOM 778 N N . ALA A 1 97 ? -7.001 -11.220 6.006 1.00 65.69 97 ALA A N 1
ATOM 779 C CA . ALA A 1 97 ? -7.090 -12.245 7.016 1.00 65.69 97 ALA A CA 1
ATOM 780 C C . ALA A 1 97 ? -8.264 -11.936 7.966 1.00 65.69 97 ALA A C 1
ATOM 782 O O . ALA A 1 97 ? -8.212 -11.012 8.774 1.00 65.69 97 ALA A O 1
ATOM 783 N N . GLY A 1 98 ? -9.323 -12.754 7.899 1.00 58.16 98 GLY A N 1
ATOM 784 C CA . GLY A 1 98 ? -10.279 -12.865 9.001 1.00 58.16 98 GLY A CA 1
ATOM 785 C C . GLY A 1 98 ? -9.537 -13.220 10.295 1.00 58.16 98 GLY A C 1
ATOM 786 O O . GLY A 1 98 ? -8.429 -13.761 10.244 1.00 58.16 98 GLY A O 1
ATOM 787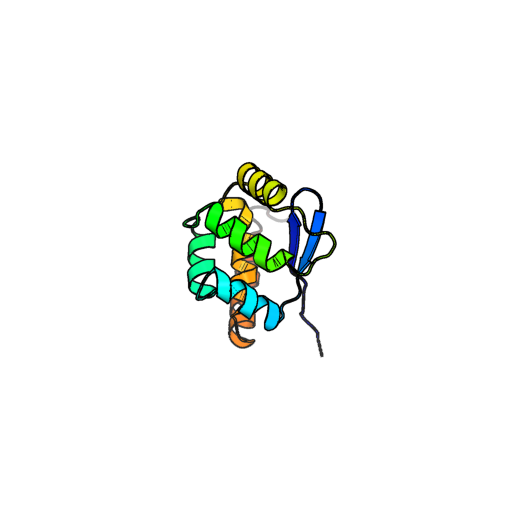 N N . SER A 1 99 ? -10.133 -12.926 11.452 1.00 53.38 99 SER A N 1
ATOM 788 C CA . SER A 1 99 ? -9.501 -13.043 12.778 1.00 53.38 99 SER A CA 1
ATOM 789 C C . SER A 1 99 ? -8.718 -14.353 12.992 1.00 53.38 99 SER A C 1
ATOM 791 O O . SER A 1 99 ? -7.636 -14.338 13.575 1.00 53.38 99 SER A O 1
ATOM 793 N N . ASP A 1 100 ? -9.208 -15.470 12.442 1.00 50.78 100 ASP A N 1
ATOM 794 C CA . ASP A 1 100 ? -8.561 -16.789 12.507 1.00 50.78 100 ASP A CA 1
ATOM 795 C C . ASP A 1 100 ? -7.267 -16.916 11.687 1.00 50.78 100 ASP A C 1
ATOM 797 O O . ASP A 1 100 ? -6.334 -17.601 12.109 1.00 50.78 100 ASP A O 1
ATOM 801 N N . ASN A 1 101 ? -7.171 -16.270 10.521 1.00 53.16 101 ASN A N 1
ATOM 802 C CA . ASN A 1 101 ? -5.939 -16.268 9.724 1.00 53.16 101 ASN A CA 1
ATOM 803 C C . ASN A 1 101 ? -4.897 -15.310 10.316 1.00 53.16 101 ASN A C 1
ATOM 805 O O . ASN A 1 101 ? -3.710 -15.629 10.291 1.00 53.16 101 ASN A O 1
ATOM 809 N N . LEU A 1 102 ? -5.325 -14.194 10.921 1.00 53.12 102 LEU A N 1
ATOM 810 C CA . LEU A 1 102 ? -4.436 -13.293 11.666 1.00 53.12 102 LEU A CA 1
ATOM 811 C C . LEU A 1 102 ? -3.794 -14.001 12.863 1.00 53.12 102 LEU A C 1
ATOM 813 O O . LEU A 1 102 ? -2.596 -13.851 13.085 1.00 53.12 102 LEU A O 1
ATOM 817 N N . ALA A 1 103 ? -4.563 -14.814 13.595 1.00 52.69 103 ALA A N 1
ATOM 818 C CA . ALA A 1 103 ? -4.049 -15.608 14.708 1.00 52.69 103 ALA A CA 1
ATOM 819 C C . ALA A 1 103 ? -3.007 -16.645 14.251 1.00 52.69 103 ALA A C 1
ATOM 821 O O . ALA A 1 103 ? -1.967 -16.792 14.891 1.00 52.69 103 ALA A O 1
ATOM 822 N N . ARG A 1 104 ? -3.232 -17.324 13.116 1.00 56.12 104 ARG A N 1
ATOM 823 C CA . ARG A 1 104 ? -2.264 -18.289 12.557 1.00 56.12 104 ARG A CA 1
ATOM 824 C C . ARG A 1 104 ? -0.994 -17.621 12.038 1.00 56.12 104 ARG A C 1
ATOM 826 O O . ARG A 1 104 ? 0.091 -18.161 12.233 1.00 56.12 104 ARG A O 1
ATOM 833 N N . GLU A 1 105 ? -1.110 -16.462 11.396 1.00 56.53 105 GLU A N 1
ATOM 834 C CA . GLU A 1 105 ? 0.048 -15.740 10.861 1.00 56.53 105 GLU A CA 1
ATOM 835 C C . GLU A 1 105 ? 0.877 -15.097 11.986 1.00 56.53 105 GLU A C 1
ATOM 837 O O . GLU A 1 105 ? 2.105 -15.178 11.976 1.00 56.53 105 GLU A O 1
ATOM 842 N N . ALA A 1 106 ? 0.221 -14.553 13.018 1.00 56.97 106 ALA A N 1
ATOM 843 C CA . ALA A 1 106 ? 0.881 -14.094 14.240 1.00 56.97 106 ALA A CA 1
ATOM 844 C C . ALA A 1 106 ? 1.600 -15.245 14.963 1.00 56.97 106 ALA A C 1
ATOM 846 O O . ALA A 1 106 ? 2.737 -15.074 15.400 1.00 56.97 106 ALA A O 1
ATOM 847 N N . GLN A 1 107 ? 0.982 -16.431 15.023 1.00 56.62 107 GLN A N 1
ATOM 848 C CA . GLN A 1 107 ? 1.604 -17.639 15.569 1.00 56.62 107 GLN A CA 1
ATOM 849 C C . GLN A 1 107 ? 2.847 -18.044 14.758 1.00 56.62 107 GLN A C 1
ATOM 851 O O . GLN A 1 107 ? 3.906 -18.266 15.334 1.00 56.62 107 GLN A O 1
ATOM 856 N N . ARG A 1 108 ? 2.770 -18.036 13.420 1.00 63.16 108 ARG A N 1
ATOM 857 C CA . ARG A 1 108 ? 3.916 -18.319 12.534 1.00 63.16 108 ARG A CA 1
ATOM 858 C C . ARG A 1 108 ? 5.068 -17.330 12.702 1.00 63.16 108 ARG A C 1
ATOM 860 O O . ARG A 1 108 ? 6.227 -17.737 12.728 1.00 63.16 108 ARG A O 1
ATOM 867 N N . LEU A 1 109 ? 4.768 -16.037 12.816 1.00 59.03 109 LEU A N 1
ATOM 868 C CA . LEU A 1 109 ? 5.773 -14.998 13.052 1.00 59.03 109 LEU A CA 1
ATOM 869 C C . LEU A 1 109 ? 6.395 -15.119 14.452 1.00 59.03 109 LEU A C 1
ATOM 871 O O . LEU A 1 109 ? 7.607 -14.962 14.588 1.00 59.03 109 LEU A O 1
ATOM 875 N N . ALA A 1 110 ? 5.603 -15.460 15.473 1.00 58.50 110 ALA A N 1
ATOM 876 C CA . ALA A 1 110 ? 6.094 -15.722 16.826 1.00 58.50 110 ALA A CA 1
ATOM 877 C C . ALA A 1 110 ? 6.995 -16.969 16.891 1.00 58.50 110 ALA A C 1
ATOM 879 O O . ALA A 1 110 ? 8.037 -16.938 17.545 1.00 58.50 110 ALA A O 1
ATOM 880 N N . ASP A 1 111 ? 6.640 -18.041 16.179 1.00 56.66 111 ASP A N 1
ATOM 881 C CA . ASP A 1 111 ? 7.444 -19.265 16.106 1.00 56.66 111 ASP A CA 1
ATOM 882 C C . ASP A 1 111 ? 8.754 -19.050 15.326 1.00 56.66 111 ASP A C 1
ATOM 884 O O . ASP A 1 111 ? 9.805 -19.545 15.735 1.00 56.66 111 ASP A O 1
ATOM 888 N N . ASN A 1 112 ? 8.742 -18.219 14.276 1.00 54.75 112 ASN A N 1
ATOM 889 C CA . ASN A 1 112 ? 9.961 -17.808 13.567 1.00 54.75 112 ASN A CA 1
ATOM 890 C C . ASN A 1 112 ? 10.837 -16.843 14.392 1.00 54.75 112 ASN A C 1
ATOM 892 O O . ASN A 1 112 ? 12.063 -16.895 14.302 1.00 54.75 112 ASN A O 1
ATOM 896 N N . GLY A 1 113 ? 10.235 -15.998 15.236 1.00 45.53 113 GLY A N 1
ATOM 897 C CA . GLY A 1 113 ? 10.948 -15.120 16.173 1.00 45.53 113 GLY A CA 1
ATOM 898 C C . GLY A 1 113 ? 11.612 -15.864 17.339 1.00 45.53 113 GLY A C 1
ATOM 899 O O . GLY A 1 113 ? 12.600 -15.387 17.895 1.00 45.53 113 GLY A O 1
ATOM 900 N N . LYS A 1 114 ? 11.140 -17.071 17.678 1.00 46.91 114 LYS A N 1
ATOM 901 C CA . LYS A 1 114 ? 11.750 -17.945 18.697 1.00 46.91 114 LYS A CA 1
ATOM 902 C C . LYS A 1 114 ? 12.950 -18.761 18.196 1.00 46.91 114 LYS A C 1
ATOM 904 O O . LYS A 1 114 ? 13.545 -19.508 18.968 1.00 46.91 114 LYS A O 1
ATOM 909 N N . GLY A 1 115 ? 13.361 -18.591 16.937 1.00 43.38 115 GLY A N 1
ATOM 910 C CA . GLY A 1 115 ? 14.577 -19.197 16.380 1.00 43.38 115 GLY A CA 1
ATOM 911 C C . GLY A 1 115 ? 15.890 -18.493 16.758 1.00 43.38 115 GLY A C 1
ATOM 912 O O . GLY A 1 115 ? 16.953 -18.957 16.349 1.00 43.38 115 GLY A O 1
ATOM 913 N N . GLY A 1 116 ? 15.826 -17.389 17.512 1.00 41.53 116 GLY A N 1
ATOM 914 C CA . GLY A 1 116 ? 16.976 -16.552 17.874 1.00 41.53 116 GLY A CA 1
ATOM 915 C C . GLY A 1 116 ? 17.594 -16.802 19.252 1.00 41.53 116 GLY A C 1
ATOM 916 O O . GLY A 1 116 ? 18.580 -16.150 19.567 1.00 41.53 116 GLY A O 1
ATOM 917 N N . ASP A 1 117 ? 17.073 -17.734 20.056 1.00 42.69 117 ASP A N 1
ATOM 918 C CA . ASP A 1 117 ? 17.669 -18.090 21.356 1.00 42.69 117 ASP A CA 1
ATOM 919 C C . ASP A 1 117 ? 18.222 -19.521 21.331 1.00 42.69 117 ASP A C 1
ATOM 921 O O . ASP A 1 117 ? 17.913 -20.382 22.155 1.00 42.69 117 ASP A O 1
ATOM 925 N N . ARG A 1 118 ? 19.058 -19.810 20.326 1.00 42.91 118 ARG A N 1
ATOM 926 C CA . ARG A 1 118 ? 20.030 -20.892 20.474 1.00 42.91 118 ARG A CA 1
ATOM 927 C C . ARG A 1 118 ? 21.217 -20.332 21.233 1.00 42.91 118 ARG A C 1
ATOM 929 O O . ARG A 1 118 ? 22.195 -19.884 20.640 1.00 42.91 118 ARG A O 1
ATOM 936 N N . ARG A 1 119 ? 21.152 -20.476 22.557 1.00 46.62 119 ARG A N 1
ATOM 937 C CA . ARG A 1 119 ? 22.326 -20.883 23.333 1.00 46.62 119 ARG A CA 1
ATOM 938 C C . ARG A 1 119 ? 23.076 -21.938 22.514 1.00 46.62 119 ARG A C 1
ATOM 940 O O . ARG A 1 119 ? 22.581 -23.047 22.316 1.00 46.62 119 ARG A O 1
ATOM 947 N N . GLY A 1 120 ? 24.218 -21.549 21.952 1.00 39.72 120 GLY A N 1
ATOM 948 C CA . GLY A 1 120 ? 25.115 -22.475 21.274 1.00 39.72 120 GLY A CA 1
ATOM 949 C C . GLY A 1 120 ? 25.576 -23.562 22.255 1.00 39.72 120 GLY A C 1
ATOM 950 O O . GLY A 1 120 ? 25.671 -23.294 23.453 1.00 39.72 120 GLY A O 1
ATOM 951 N N . PRO A 1 121 ? 25.868 -24.787 21.788 1.00 47.69 121 PRO A N 1
ATOM 952 C CA . PRO A 1 121 ? 26.048 -25.963 22.644 1.00 47.69 121 PRO A CA 1
ATOM 953 C C . PRO A 1 121 ? 27.380 -26.006 23.420 1.00 47.69 121 PRO A C 1
ATOM 955 O O . PRO A 1 121 ? 27.746 -27.055 23.936 1.00 47.69 121 PRO A O 1
ATOM 958 N N . PHE A 1 122 ? 28.108 -24.893 23.535 1.00 49.00 122 PHE A N 1
ATOM 959 C CA . PHE A 1 122 ? 29.389 -24.840 24.237 1.00 49.00 122 PHE A CA 1
ATOM 960 C C . PHE A 1 122 ? 29.534 -23.552 25.049 1.00 49.00 122 PHE A C 1
ATOM 962 O O . PHE A 1 122 ? 30.104 -22.589 24.553 1.00 49.00 122 PHE A O 1
ATOM 969 N N . VAL A 1 123 ? 29.076 -23.565 26.306 1.00 39.69 123 VAL A N 1
ATOM 970 C CA . VAL A 1 123 ? 29.845 -23.018 27.442 1.00 39.69 123 VAL A CA 1
ATOM 971 C C . VAL A 1 123 ? 29.520 -23.876 28.680 1.00 39.69 123 VAL A C 1
ATOM 973 O O . VAL A 1 123 ? 28.387 -23.824 29.164 1.00 39.69 123 VAL A O 1
ATOM 976 N N . PRO A 1 124 ? 30.458 -24.708 29.170 1.00 46.12 124 PRO A N 1
ATOM 977 C CA . PRO A 1 124 ? 30.314 -25.440 30.421 1.00 46.12 124 PRO A CA 1
ATOM 978 C C . PRO A 1 124 ? 30.535 -24.531 31.635 1.00 46.12 124 PRO A C 1
ATOM 980 O O . PRO A 1 124 ? 31.257 -23.539 31.581 1.00 46.12 124 PRO A O 1
ATOM 983 N N . THR A 1 125 ? 29.898 -24.925 32.729 1.00 41.03 125 THR A N 1
ATOM 984 C CA . THR A 1 125 ? 29.937 -24.344 34.071 1.00 41.03 125 THR A CA 1
ATOM 985 C C . THR A 1 125 ? 31.331 -24.439 34.704 1.00 41.03 125 THR A C 1
ATOM 987 O O . THR A 1 125 ? 31.911 -25.525 34.702 1.00 41.03 125 THR A O 1
ATOM 990 N N . ALA A 1 126 ? 31.810 -23.344 35.303 1.00 43.66 126 ALA A N 1
ATOM 991 C CA . ALA A 1 126 ? 32.638 -23.310 36.515 1.00 43.66 126 ALA A CA 1
ATOM 992 C C . ALA A 1 126 ? 32.571 -21.906 37.135 1.00 43.66 126 ALA A C 1
ATOM 994 O O . ALA A 1 126 ? 32.698 -20.930 36.360 1.00 43.66 126 ALA A O 1
#

Foldseek 3Di:
DDPPQAWQWDQALNDIDTHTLDPQLLVLLCVLQPQLLVVLVCLQVLNDDLVSVLSNLCSRCVPPPPRDDSVSRSVRCVVCDSNNCNSVSVVSVVSPDDPVSVVVVVVVVVVVVVVPPPPDPDDDDD

Secondary structure (DSSP, 8-state):
-------EEEEETTEEEEE---HHHHHHHHHHHSSHHHHHHHHHTT---HHHHHHHHHHHHTT-TTPPPHHHHHHHHHHH-GGGGHHHHHHHHHHH--HHHHHHHHHHHHHHHGGG----S-----

Radius of gyration: 17.64 Å; chains: 1; bounding box: 45×41×48 Å

Sequence (126 aa):
MTDFVHPFEIEIAGRQLFFERTLELARRVESVTGALYPFAERLDRGHVTTSELARVYNALLRTDPDAPGPGEIDDWIFRCGTFSHRRLAAFLTQLVAGSDNLAREAQRLADNGKGGDRRGPFVPTA